Protein AF-A0A0S7BA51-F1 (afdb_monomer)

pLDDT: mean 85.59, std 15.27, range [33.66, 98.25]

Solvent-accessible surface area (backbone atoms only — not comparable to full-atom values): 6867 Å² total; per-residue (Å²): 135,86,87,83,60,60,68,77,48,69,68,56,54,52,50,30,51,49,26,44,52,53,13,55,53,27,43,79,72,69,35,51,70,56,15,50,52,22,18,49,51,23,37,34,52,51,48,35,59,71,34,52,89,80,45,80,41,88,78,54,52,54,66,55,50,44,51,62,55,50,66,41,88,86,56,50,73,66,58,40,47,45,40,52,59,73,68,55,71,55,46,100,84,66,42,63,92,57,102,68,61,53,56,61,45,30,48,54,50,38,52,52,56,54,56,76,38,54,71,130

Radius of gyration: 14.63 Å; Cα contacts (8 Å, |Δi|>4): 121; chains: 1; bounding box: 43×27×43 Å

Foldseek 3Di:
DDPPLQADDPVLVVLLVVLLVQLVVCVVVVNNLSSLVSLLVSLLSLLCSLCVVPDPSVPDDSLVSLVVVLPDPPDDPLLVVLSVQSNQDADPVNHGPDPDDSSVSSVVNSVVSNVVSGDD

Mean predicted aligned error: 5.97 Å

Secondary structure (DSSP, 8-state):
------PPPHHHHHHHHHHHHHHHHHHHTT-HHHHHH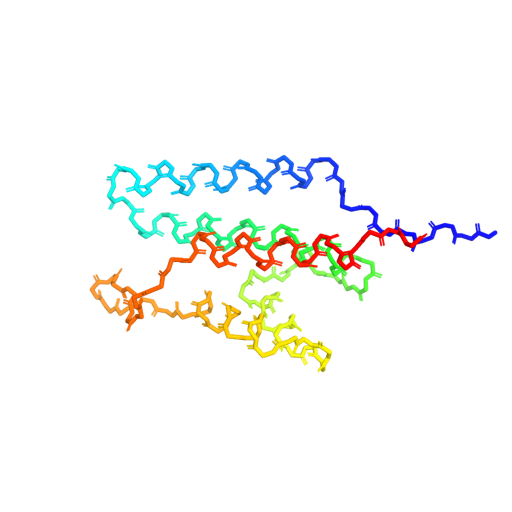HHHHHHHHHHHHHHTTTS-GGGS-HHHHHHHHHT-TT--HHHHHHHHHHHPPPPTTS--SS---HHHHHHHHHHHHHHTTS--

Structure (mmCIF, N/CA/C/O backbone):
data_AF-A0A0S7BA51-F1
#
_entry.id   AF-A0A0S7BA51-F1
#
loop_
_atom_site.group_PDB
_atom_site.id
_atom_site.type_symbol
_atom_site.label_atom_id
_atom_site.label_alt_id
_atom_site.label_comp_id
_atom_site.label_asym_id
_atom_site.label_entity_id
_atom_site.label_seq_id
_atom_site.pdbx_PDB_ins_code
_atom_site.Cartn_x
_atom_site.Cartn_y
_atom_site.Cartn_z
_atom_site.occupancy
_atom_site.B_iso_or_equiv
_atom_site.auth_seq_id
_atom_site.auth_comp_id
_atom_site.auth_asym_id
_atom_site.auth_atom_id
_atom_site.pdbx_PDB_model_num
ATOM 1 N N . MET A 1 1 ? -22.864 12.241 24.284 1.00 34.28 1 MET A N 1
ATOM 2 C CA . MET A 1 1 ? -22.451 10.923 23.756 1.00 34.28 1 MET A CA 1
ATOM 3 C C . MET A 1 1 ? -21.646 11.179 22.499 1.00 34.28 1 MET A C 1
ATOM 5 O O . MET A 1 1 ? -22.211 11.684 21.541 1.00 34.28 1 MET A O 1
ATOM 9 N N . LEU A 1 2 ? -20.330 10.977 22.547 1.00 33.66 2 LEU A N 1
ATOM 10 C CA . LEU A 1 2 ? -19.439 11.270 21.423 1.00 33.66 2 LEU A CA 1
ATOM 11 C C . LEU A 1 2 ? -19.486 10.099 20.434 1.00 33.66 2 LEU A C 1
ATOM 13 O O . LEU A 1 2 ? -19.089 8.988 20.776 1.00 33.66 2 LEU A O 1
ATOM 17 N N . TYR A 1 3 ? -20.004 10.353 19.233 1.00 38.69 3 TYR A N 1
ATOM 18 C CA . TYR A 1 3 ? -19.880 9.455 18.088 1.00 38.69 3 TYR A CA 1
ATOM 19 C C . TYR A 1 3 ? -18.417 9.473 17.623 1.00 38.69 3 TYR A C 1
ATOM 21 O O . TYR A 1 3 ? -18.026 10.345 16.856 1.00 38.69 3 TYR A O 1
ATOM 29 N N . ASN A 1 4 ? -17.608 8.524 18.092 1.00 44.09 4 ASN A N 1
ATOM 30 C CA . ASN A 1 4 ? -16.240 8.316 17.606 1.00 44.09 4 ASN A CA 1
ATOM 31 C C . ASN A 1 4 ? -16.170 7.029 16.772 1.00 44.09 4 ASN A C 1
ATOM 33 O O . ASN A 1 4 ? -15.458 6.089 17.112 1.00 44.09 4 ASN A O 1
ATOM 37 N N . GL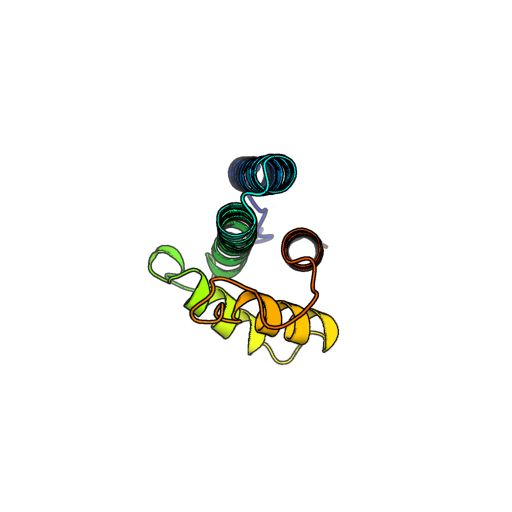Y A 1 5 ? -16.952 6.984 15.691 1.00 45.47 5 GLY A N 1
ATOM 38 C CA . GLY A 1 5 ? -16.750 6.040 14.592 1.00 45.47 5 GLY A CA 1
ATOM 39 C C . GLY A 1 5 ? -15.922 6.732 13.516 1.00 45.47 5 GLY A C 1
ATOM 40 O O . GLY A 1 5 ? -16.427 7.611 12.820 1.00 45.47 5 GLY A O 1
ATOM 41 N N . THR A 1 6 ? -14.638 6.401 13.437 1.00 56.03 6 THR A N 1
ATOM 42 C CA . THR A 1 6 ? -13.654 7.035 12.555 1.00 56.03 6 THR A CA 1
ATOM 43 C C . THR A 1 6 ? -13.956 6.711 11.091 1.00 56.03 6 THR A C 1
ATOM 45 O O . THR A 1 6 ? -13.536 5.686 10.567 1.00 56.03 6 THR A O 1
ATOM 48 N N . MET A 1 7 ? -14.691 7.579 10.398 1.00 62.66 7 MET A N 1
ATOM 49 C CA . MET A 1 7 ? -14.849 7.438 8.953 1.00 62.66 7 MET A CA 1
ATOM 50 C C . MET A 1 7 ? -13.561 7.868 8.253 1.00 62.66 7 MET A C 1
ATOM 52 O O . MET A 1 7 ? -13.111 9.005 8.402 1.00 62.66 7 MET A O 1
ATOM 56 N N . ILE A 1 8 ? -12.991 6.982 7.434 1.00 73.06 8 ILE A N 1
ATOM 57 C CA . ILE A 1 8 ? -12.062 7.416 6.392 1.00 73.06 8 ILE A CA 1
ATOM 58 C C . ILE A 1 8 ? -12.802 8.423 5.508 1.00 73.06 8 ILE A C 1
ATOM 60 O O . ILE A 1 8 ? -13.888 8.135 5.003 1.00 73.06 8 ILE A O 1
ATOM 64 N N . SER A 1 9 ? -12.238 9.623 5.369 1.00 83.44 9 SER A N 1
ATOM 65 C CA . SER A 1 9 ? -12.860 10.676 4.572 1.00 83.44 9 SER A CA 1
ATOM 66 C C . SER A 1 9 ? -12.978 10.243 3.109 1.00 83.44 9 SER A C 1
ATOM 68 O O . SER A 1 9 ? -12.147 9.485 2.599 1.00 83.44 9 SER A O 1
ATOM 70 N N . LEU A 1 10 ? -13.993 10.760 2.413 1.00 84.25 10 LEU A N 1
ATOM 71 C CA . LEU A 1 10 ? -14.136 10.581 0.962 1.00 84.25 10 LEU A CA 1
ATOM 72 C C . LEU A 1 10 ? -12.857 11.000 0.225 1.00 84.25 10 LEU A C 1
ATOM 74 O O . LEU A 1 10 ? -12.402 10.306 -0.677 1.00 84.25 10 LEU A O 1
ATOM 78 N N . GLU A 1 11 ? -12.219 12.073 0.689 1.00 87.12 11 GLU A N 1
ATOM 79 C CA . GLU A 1 11 ? -10.941 12.542 0.163 1.00 87.12 11 GLU A CA 1
ATOM 80 C C . GLU A 1 11 ? -9.839 11.472 0.259 1.00 87.12 11 GLU A C 1
ATOM 82 O O . GLU A 1 11 ? -9.144 11.213 -0.723 1.00 87.12 11 GLU A O 1
ATOM 87 N N . ASN A 1 12 ? -9.711 10.787 1.400 1.00 90.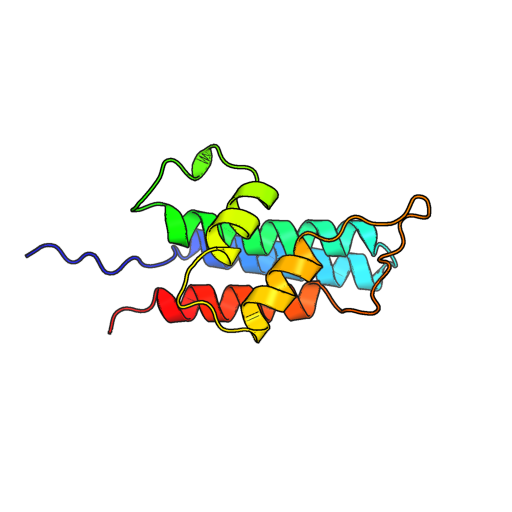38 12 ASN A N 1
ATOM 88 C CA . ASN A 1 12 ? -8.739 9.705 1.557 1.00 90.38 12 ASN A CA 1
ATOM 89 C C . ASN A 1 12 ? -9.039 8.534 0.608 1.00 90.38 12 ASN A C 1
ATOM 91 O O . ASN A 1 12 ? -8.113 7.985 0.011 1.00 90.38 12 ASN A O 1
ATOM 95 N N . GLN A 1 13 ? -10.314 8.172 0.414 1.00 91.00 13 GLN A N 1
ATOM 96 C CA . GLN A 1 13 ? -10.703 7.109 -0.527 1.00 91.00 13 GLN A CA 1
ATOM 97 C C . GLN A 1 13 ? -10.369 7.473 -1.976 1.00 91.00 13 GLN A C 1
ATOM 99 O O . GLN A 1 13 ? -9.848 6.646 -2.729 1.00 91.00 13 GLN A O 1
ATOM 104 N N . GLU A 1 14 ? -10.620 8.720 -2.370 1.00 94.06 14 GLU A N 1
ATOM 105 C CA . GLU A 1 14 ? -10.262 9.209 -3.696 1.00 94.06 14 GLU A CA 1
ATOM 106 C C . GLU A 1 14 ? -8.748 9.224 -3.909 1.00 94.06 14 GLU A C 1
ATOM 108 O O . GLU A 1 14 ? -8.282 8.855 -4.987 1.00 94.06 14 GLU A O 1
ATOM 113 N N . GLN A 1 15 ? -7.965 9.641 -2.910 1.00 95.69 15 GLN A N 1
ATOM 114 C CA . GLN A 1 15 ? -6.504 9.638 -3.004 1.00 95.69 15 GLN A CA 1
ATOM 115 C C . GLN A 1 15 ? -5.950 8.210 -3.102 1.00 95.69 15 GLN A C 1
ATOM 117 O O . GLN A 1 15 ? -5.105 7.945 -3.956 1.00 95.69 15 GLN A O 1
ATOM 122 N N . ILE A 1 16 ? -6.470 7.272 -2.303 1.00 96.06 16 ILE A N 1
ATOM 123 C CA . ILE A 1 16 ? -6.133 5.842 -2.395 1.00 96.06 16 ILE A CA 1
ATOM 124 C C . ILE A 1 16 ? -6.421 5.313 -3.803 1.00 96.06 16 ILE A C 1
ATOM 126 O O . ILE A 1 16 ? -5.555 4.701 -4.430 1.00 96.06 16 ILE A O 1
ATOM 130 N N . THR A 1 17 ? -7.620 5.588 -4.321 1.00 96.69 17 THR A N 1
ATOM 131 C CA . THR A 1 17 ? -8.046 5.141 -5.654 1.00 96.69 17 THR A CA 1
ATOM 132 C C . THR A 1 17 ? -7.136 5.709 -6.742 1.00 96.69 17 THR A C 1
ATOM 134 O O . THR A 1 17 ? -6.708 4.981 -7.638 1.00 96.69 17 THR A O 1
ATOM 137 N N . ARG A 1 18 ? -6.782 6.996 -6.641 1.00 97.88 18 ARG A N 1
ATOM 138 C CA . ARG A 1 18 ? -5.851 7.660 -7.561 1.00 97.88 18 ARG A CA 1
ATOM 139 C C . ARG A 1 18 ? -4.462 7.022 -7.536 1.00 97.88 18 ARG A C 1
ATOM 141 O O . ARG A 1 18 ? -3.907 6.759 -8.600 1.00 97.88 18 ARG A O 1
ATOM 148 N N . GLU A 1 19 ? -3.907 6.742 -6.358 1.00 98.25 19 GLU A N 1
ATOM 149 C CA . GLU A 1 19 ? -2.602 6.078 -6.239 1.00 98.25 19 GLU A CA 1
ATOM 150 C C . GLU A 1 19 ? -2.620 4.672 -6.849 1.00 98.25 19 GLU A C 1
ATOM 152 O O . GLU A 1 19 ? -1.739 4.342 -7.643 1.00 98.25 19 GLU A O 1
ATOM 157 N N . LEU A 1 20 ? -3.647 3.864 -6.570 1.00 98.00 20 LEU A N 1
ATOM 158 C CA . LEU A 1 20 ? -3.775 2.528 -7.164 1.00 98.00 20 LEU A CA 1
ATOM 159 C C . LEU A 1 20 ? -3.907 2.590 -8.693 1.00 98.00 20 LEU A C 1
ATOM 161 O O . LEU A 1 20 ? -3.217 1.850 -9.397 1.00 98.00 20 LEU A O 1
ATOM 165 N N . ALA A 1 21 ? -4.719 3.510 -9.222 1.00 98.12 21 ALA A N 1
ATOM 166 C CA . ALA A 1 21 ? -4.874 3.705 -10.664 1.00 98.12 21 ALA A CA 1
ATOM 167 C C . ALA A 1 21 ? -3.549 4.107 -11.338 1.00 98.12 21 ALA A C 1
ATOM 169 O O . ALA A 1 21 ? -3.166 3.517 -12.350 1.00 98.12 21 ALA A O 1
ATOM 170 N N . MET A 1 22 ? -2.804 5.050 -10.746 1.00 98.00 22 MET A N 1
ATOM 171 C CA . MET A 1 22 ? -1.463 5.413 -11.220 1.00 98.00 22 MET A CA 1
ATOM 172 C C . MET A 1 22 ? -0.496 4.226 -11.169 1.00 98.00 22 MET A C 1
ATOM 174 O O . MET A 1 22 ? 0.339 4.075 -12.063 1.00 98.00 22 MET A O 1
ATOM 178 N N . GLY A 1 23 ? -0.613 3.371 -10.152 1.00 97.56 23 GLY A N 1
ATOM 179 C CA . GLY A 1 23 ? 0.175 2.152 -10.031 1.00 97.56 23 GLY A CA 1
ATOM 180 C C . GLY A 1 23 ? -0.089 1.165 -11.168 1.00 97.56 23 GLY A C 1
ATOM 181 O O . GLY A 1 23 ? 0.854 0.712 -11.819 1.00 97.56 23 GLY A O 1
ATOM 182 N N . HIS A 1 24 ? -1.360 0.883 -11.459 1.00 97.88 24 HIS A N 1
ATOM 183 C CA . HIS A 1 24 ? -1.750 0.018 -12.576 1.00 97.88 24 HIS A CA 1
ATOM 184 C C . HIS A 1 24 ? -1.321 0.591 -13.931 1.00 97.88 24 HIS A C 1
ATOM 186 O O . HIS A 1 24 ? -0.801 -0.143 -14.773 1.00 97.88 24 HIS A O 1
ATOM 192 N N . GLN A 1 25 ? -1.461 1.905 -14.126 1.00 98.00 25 GLN A N 1
ATOM 193 C CA . GLN A 1 25 ? -0.973 2.572 -15.330 1.00 98.00 25 GLN A CA 1
ATOM 194 C C . GLN A 1 25 ? 0.548 2.427 -15.465 1.00 98.00 25 GLN A C 1
ATOM 196 O O . GLN A 1 25 ? 1.030 2.028 -16.524 1.00 98.00 25 GLN A O 1
ATOM 201 N N . ALA A 1 26 ? 1.311 2.677 -14.398 1.00 95.88 26 ALA A N 1
ATOM 202 C CA . ALA A 1 26 ? 2.760 2.505 -14.407 1.00 95.88 26 ALA A CA 1
ATOM 203 C C . ALA A 1 26 ? 3.164 1.072 -14.787 1.00 95.88 26 ALA A C 1
ATOM 205 O O . ALA A 1 26 ? 4.039 0.894 -15.633 1.00 95.88 26 ALA A O 1
ATOM 206 N N . ARG A 1 27 ? 2.484 0.058 -14.238 1.00 94.56 27 ARG A N 1
ATOM 207 C CA . ARG A 1 27 ? 2.694 -1.347 -14.613 1.00 94.56 27 ARG A CA 1
ATOM 208 C C . ARG A 1 27 ? 2.426 -1.605 -16.097 1.00 94.56 27 ARG A C 1
ATOM 210 O O . ARG A 1 27 ? 3.257 -2.223 -16.752 1.00 94.56 27 ARG A O 1
ATOM 217 N N . SER A 1 28 ? 1.327 -1.091 -16.654 1.00 96.44 28 SER A N 1
ATOM 218 C CA . SER A 1 28 ? 1.030 -1.249 -18.092 1.00 96.44 28 SER A CA 1
ATOM 219 C C . SER A 1 28 ? 2.105 -0.651 -19.011 1.00 96.44 28 SER A C 1
ATOM 221 O O . SER A 1 28 ? 2.265 -1.089 -20.144 1.00 96.44 28 SER A O 1
ATOM 223 N N . MET A 1 29 ? 2.879 0.314 -18.504 1.00 95.81 29 MET A N 1
ATOM 224 C CA . MET A 1 29 ? 4.008 0.941 -19.195 1.00 95.81 29 MET A CA 1
ATOM 225 C C . MET A 1 29 ? 5.360 0.260 -18.899 1.00 95.81 29 MET A C 1
ATOM 227 O O . MET A 1 29 ? 6.399 0.777 -19.302 1.00 95.81 29 MET A O 1
ATOM 231 N N . GLY A 1 30 ? 5.381 -0.851 -18.153 1.00 92.12 30 GLY A N 1
ATOM 232 C CA . GLY A 1 30 ? 6.606 -1.538 -17.719 1.00 92.12 30 GLY A CA 1
ATOM 233 C C . GLY A 1 30 ? 7.369 -0.832 -16.588 1.00 92.12 30 GLY A C 1
ATOM 234 O O . GLY A 1 30 ? 8.495 -1.203 -16.264 1.00 92.12 30 GLY A O 1
ATOM 235 N N . LEU A 1 31 ? 6.778 0.187 -15.955 1.00 92.06 31 LEU A N 1
ATOM 236 C CA . LEU A 1 31 ? 7.397 0.987 -14.894 1.00 92.06 31 LEU A CA 1
ATOM 237 C C . LEU A 1 31 ? 7.141 0.375 -13.507 1.00 92.06 31 LEU A C 1
ATOM 239 O O . LEU A 1 31 ? 6.574 1.017 -12.618 1.00 92.06 31 LEU A O 1
ATOM 243 N N . GLU A 1 32 ? 7.586 -0.865 -13.296 1.00 90.31 32 GLU A N 1
ATOM 244 C CA . GLU A 1 32 ? 7.316 -1.635 -12.068 1.00 90.31 32 GLU A CA 1
ATOM 245 C C . GLU A 1 32 ? 7.789 -0.930 -10.788 1.00 90.31 32 GLU A C 1
ATOM 247 O O . GLU A 1 32 ? 7.105 -0.948 -9.766 1.00 90.31 32 GLU A O 1
ATOM 252 N N . ALA A 1 33 ? 8.934 -0.242 -10.826 1.00 89.44 33 ALA A N 1
ATOM 253 C CA . ALA A 1 33 ? 9.413 0.525 -9.675 1.00 89.44 33 ALA A CA 1
ATOM 254 C C . ALA A 1 33 ? 8.411 1.608 -9.245 1.00 89.44 33 ALA A C 1
ATOM 256 O O . ALA A 1 33 ? 8.129 1.757 -8.055 1.00 89.44 33 ALA A O 1
ATOM 257 N N . ARG A 1 34 ? 7.824 2.317 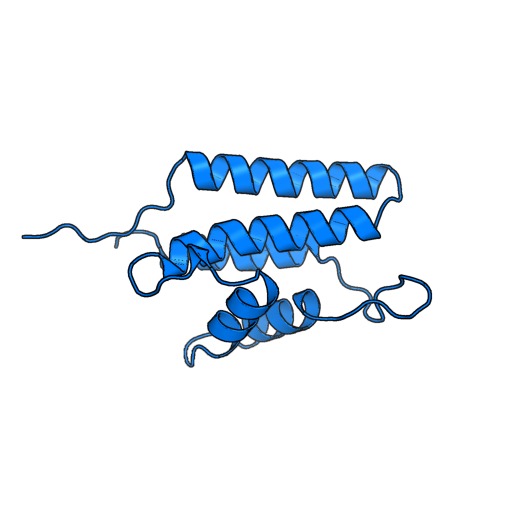-10.215 1.00 92.44 34 ARG A N 1
ATOM 258 C CA . ARG A 1 34 ? 6.802 3.337 -9.965 1.00 92.44 34 ARG A CA 1
ATOM 259 C C . ARG A 1 34 ? 5.496 2.706 -9.486 1.00 92.44 34 ARG A C 1
ATOM 261 O O . ARG A 1 34 ? 4.908 3.227 -8.542 1.00 92.44 34 ARG A O 1
ATOM 268 N N . ALA A 1 35 ? 5.092 1.570 -10.056 1.00 94.50 35 ALA A N 1
ATOM 269 C CA . ALA A 1 35 ? 3.920 0.820 -9.603 1.00 94.50 35 ALA A CA 1
ATOM 270 C C . ALA A 1 35 ? 4.006 0.473 -8.105 1.00 94.50 35 ALA A C 1
ATOM 272 O O . ALA A 1 35 ? 3.065 0.717 -7.350 1.00 94.50 35 ALA A O 1
ATOM 273 N N . ARG A 1 36 ? 5.178 0.015 -7.641 1.00 92.81 36 ARG A N 1
ATOM 274 C CA . ARG A 1 36 ? 5.431 -0.271 -6.217 1.00 92.81 36 ARG A CA 1
ATOM 275 C C . ARG A 1 36 ? 5.383 0.971 -5.327 1.00 92.81 36 ARG A C 1
ATOM 277 O O . ARG A 1 36 ? 4.915 0.893 -4.194 1.00 92.81 36 ARG A O 1
ATOM 284 N N . VAL A 1 37 ? 5.885 2.113 -5.804 1.00 93.00 37 VAL A N 1
ATOM 285 C CA . VAL A 1 37 ? 5.798 3.381 -5.056 1.00 93.00 37 VAL A CA 1
ATOM 286 C C . VAL A 1 37 ? 4.338 3.787 -4.871 1.00 93.00 37 VAL A C 1
ATOM 288 O O . VAL A 1 37 ? 3.941 4.105 -3.753 1.00 93.00 37 VAL A O 1
ATOM 291 N N . CYS A 1 38 ? 3.534 3.717 -5.932 1.00 96.12 38 CYS A N 1
ATOM 292 C CA . CYS A 1 38 ? 2.099 3.988 -5.877 1.00 96.12 38 CYS A CA 1
ATOM 293 C C . CYS A 1 38 ? 1.365 3.050 -4.904 1.00 96.12 38 CYS A C 1
ATOM 295 O O . CYS A 1 38 ? 0.622 3.526 -4.049 1.00 96.12 38 CYS A O 1
ATOM 297 N N . ALA A 1 39 ? 1.648 1.742 -4.947 1.00 96.69 39 ALA A N 1
ATOM 298 C CA . ALA A 1 39 ? 1.080 0.764 -4.013 1.00 96.69 39 ALA A CA 1
ATOM 299 C C . ALA A 1 39 ? 1.340 1.143 -2.542 1.00 96.69 39 ALA A C 1
ATOM 301 O O . ALA A 1 39 ? 0.414 1.226 -1.735 1.00 96.69 39 ALA A O 1
ATOM 302 N N . ARG A 1 40 ? 2.595 1.464 -2.195 1.00 95.75 40 ARG A N 1
ATOM 303 C CA . ARG A 1 40 ? 2.948 1.894 -0.832 1.00 95.75 40 ARG A CA 1
ATOM 304 C C . ARG A 1 40 ? 2.277 3.208 -0.446 1.00 95.75 40 ARG A C 1
ATOM 306 O O . ARG A 1 40 ? 1.819 3.342 0.683 1.00 95.75 40 ARG A O 1
ATOM 313 N N . ARG A 1 41 ? 2.209 4.186 -1.354 1.00 95.88 41 ARG A N 1
ATOM 314 C CA . ARG A 1 41 ? 1.553 5.476 -1.083 1.00 95.88 41 ARG A CA 1
ATOM 315 C C . ARG A 1 41 ? 0.068 5.299 -0.775 1.00 95.88 41 ARG A C 1
ATOM 317 O O . ARG A 1 41 ? -0.395 5.897 0.193 1.00 95.88 41 ARG A O 1
ATOM 324 N N . ALA A 1 42 ? -0.627 4.440 -1.521 1.00 97.38 42 ALA A N 1
ATOM 325 C CA . ALA A 1 42 ? -2.018 4.083 -1.247 1.00 97.38 42 ALA A CA 1
ATOM 326 C C . ALA A 1 42 ? -2.184 3.503 0.172 1.00 97.38 42 ALA A C 1
ATOM 328 O O . ALA A 1 42 ? -3.003 3.993 0.947 1.00 97.38 42 ALA A O 1
ATOM 329 N N . VAL A 1 43 ? -1.337 2.537 0.554 1.00 96.81 43 VAL A N 1
ATOM 330 C CA . VAL A 1 43 ? -1.323 1.962 1.915 1.00 96.81 43 VAL A CA 1
ATOM 331 C C . VAL A 1 43 ? -1.046 3.033 2.972 1.00 96.81 43 VAL A C 1
ATOM 333 O O . VAL A 1 43 ? -1.718 3.087 3.997 1.00 96.81 43 VAL A O 1
ATOM 336 N N . GLY A 1 44 ? -0.097 3.933 2.713 1.00 94.81 44 GLY A N 1
ATOM 337 C CA . GLY A 1 44 ? 0.243 5.023 3.624 1.00 94.81 44 GLY A CA 1
ATOM 338 C C . GLY A 1 44 ? -0.914 5.990 3.884 1.00 94.81 44 GLY A C 1
ATOM 339 O O . GLY A 1 44 ? -1.040 6.489 4.997 1.00 94.81 44 GLY A O 1
ATOM 340 N N . ILE A 1 45 ? -1.766 6.261 2.892 1.00 94.06 45 ILE A N 1
ATOM 341 C CA . ILE A 1 45 ? -2.971 7.086 3.085 1.00 94.06 45 ILE A CA 1
ATOM 342 C C . ILE A 1 45 ? -3.963 6.361 4.004 1.00 94.06 45 ILE A C 1
ATOM 344 O O . ILE A 1 45 ? -4.441 6.954 4.972 1.00 94.06 45 ILE A O 1
ATOM 348 N N . ALA A 1 46 ? -4.214 5.070 3.757 1.00 93.44 46 ALA A N 1
ATOM 349 C CA . ALA A 1 46 ? -5.106 4.262 4.588 1.00 93.44 46 ALA A CA 1
ATOM 350 C C . ALA A 1 46 ? -4.616 4.172 6.045 1.00 93.44 46 ALA A C 1
ATOM 352 O O . ALA A 1 46 ? -5.388 4.404 6.975 1.00 93.44 46 ALA A O 1
ATOM 353 N N . LEU A 1 47 ? -3.321 3.913 6.255 1.00 93.06 47 LEU A N 1
ATOM 354 C CA . LEU A 1 47 ? -2.734 3.803 7.592 1.00 93.06 47 LEU A CA 1
ATOM 355 C C . LEU A 1 47 ? -2.713 5.132 8.350 1.00 93.06 47 LEU A C 1
ATOM 357 O O . LEU A 1 47 ? -2.978 5.144 9.548 1.00 93.06 47 LEU A O 1
ATOM 361 N N . ARG A 1 48 ? -2.452 6.264 7.685 1.00 91.06 48 ARG A N 1
ATOM 362 C CA . ARG A 1 48 ? -2.555 7.576 8.348 1.00 91.06 48 ARG A CA 1
ATOM 363 C C . ARG A 1 48 ? -3.959 7.824 8.867 1.00 91.06 48 ARG A C 1
ATOM 365 O O . ARG A 1 48 ? -4.115 8.256 10.000 1.00 91.06 48 ARG A O 1
ATOM 372 N N . ALA A 1 49 ? -4.975 7.511 8.071 1.00 88.44 49 ALA A N 1
ATOM 373 C CA . ALA A 1 49 ? -6.351 7.655 8.519 1.00 88.44 49 ALA A CA 1
ATOM 374 C C . ALA A 1 49 ? -6.693 6.694 9.672 1.00 88.44 49 ALA A C 1
ATOM 376 O O . ALA A 1 49 ? -7.365 7.101 10.615 1.00 88.44 49 ALA A O 1
ATOM 377 N N . TYR A 1 50 ? -6.173 5.462 9.636 1.00 88.25 50 TYR A N 1
ATOM 378 C CA . TYR A 1 50 ? -6.305 4.487 10.724 1.00 88.25 50 TYR A CA 1
ATOM 379 C C . TYR A 1 50 ? -5.684 4.988 12.042 1.00 88.25 50 TYR A C 1
ATOM 381 O O . TYR A 1 50 ? -6.274 4.833 13.110 1.00 88.25 50 TYR A O 1
ATOM 389 N N . PHE A 1 51 ? -4.503 5.612 11.981 1.00 86.62 51 PHE A N 1
ATOM 390 C CA . PHE A 1 51 ? -3.766 6.059 13.167 1.00 86.62 51 PHE A CA 1
ATOM 391 C C . PHE A 1 51 ? -4.086 7.488 13.628 1.00 86.62 51 PHE A C 1
ATOM 393 O O . PHE A 1 51 ? -3.792 7.815 14.778 1.00 86.62 51 PHE A O 1
ATOM 400 N N . ALA A 1 52 ? -4.708 8.323 12.790 1.00 81.69 52 ALA A N 1
ATOM 401 C CA . ALA A 1 52 ? -5.002 9.730 13.085 1.00 81.69 52 ALA A CA 1
ATOM 402 C C . ALA A 1 52 ? -5.647 9.993 14.466 1.00 81.69 52 ALA A C 1
ATOM 404 O O . ALA A 1 52 ? -5.267 10.972 15.104 1.00 81.69 52 ALA A O 1
ATOM 405 N N . PRO A 1 53 ? -6.562 9.152 14.996 1.00 70.12 53 PRO A N 1
ATOM 406 C CA . PRO A 1 53 ? -7.151 9.389 16.318 1.00 70.12 53 PRO A CA 1
ATOM 407 C C . PRO A 1 53 ? -6.219 9.079 17.499 1.00 70.12 53 PRO A C 1
ATOM 409 O O . PRO A 1 53 ? -6.548 9.420 18.633 1.00 70.12 53 PRO A O 1
ATOM 412 N N . ARG A 1 54 ? -5.114 8.355 17.269 1.00 68.62 54 ARG A N 1
ATOM 413 C CA . ARG A 1 54 ? -4.289 7.732 18.320 1.00 68.62 54 ARG A CA 1
ATOM 414 C C . ARG A 1 54 ? -2.837 8.213 18.335 1.00 68.62 54 ARG A C 1
ATOM 416 O O . ARG A 1 54 ? -2.150 7.973 19.324 1.00 68.62 54 ARG A O 1
ATOM 423 N N . SER A 1 55 ? -2.352 8.852 17.271 1.00 64.38 55 SER A N 1
ATOM 424 C CA . SER A 1 55 ? -0.962 9.308 17.181 1.00 64.38 55 SER A CA 1
ATOM 425 C C . SER A 1 55 ? -0.771 10.462 16.196 1.00 64.38 55 SER A C 1
ATOM 427 O O . SER A 1 55 ? -1.559 10.642 15.266 1.00 64.38 55 SER A O 1
ATOM 429 N N . ASP A 1 56 ? 0.352 11.174 16.341 1.00 70.31 56 ASP A N 1
ATOM 430 C CA . ASP A 1 56 ? 0.874 12.167 15.385 1.00 70.31 56 ASP A CA 1
ATOM 431 C C . ASP A 1 56 ? 1.445 11.499 14.109 1.00 70.31 56 ASP A C 1
ATOM 433 O O . ASP A 1 56 ? 2.538 11.790 13.609 1.00 70.31 56 ASP A O 1
ATOM 437 N N . SER A 1 57 ? 0.672 10.558 13.562 1.00 73.94 57 SER A N 1
ATOM 438 C CA . SER A 1 57 ? 0.978 9.743 12.380 1.00 73.94 57 SER A CA 1
ATOM 439 C C . SER A 1 57 ? 1.199 10.555 11.101 1.00 73.94 57 SER A C 1
ATOM 441 O O . SER A 1 57 ? 1.733 10.028 10.125 1.00 73.94 57 SER A O 1
ATOM 443 N N . ALA A 1 58 ? 0.845 11.843 11.101 1.00 73.25 58 ALA A N 1
ATOM 444 C CA . ALA A 1 58 ? 1.136 12.769 10.012 1.00 73.25 58 ALA A CA 1
ATOM 445 C C . ALA A 1 58 ? 2.646 12.915 9.746 1.00 73.25 58 ALA A C 1
ATOM 447 O O . ALA A 1 58 ? 3.046 13.105 8.598 1.00 73.25 58 ALA A O 1
ATOM 448 N N . SER A 1 59 ? 3.476 12.787 10.787 1.00 78.56 59 SER A N 1
ATOM 449 C CA . SER A 1 59 ? 4.937 12.928 10.698 1.00 78.56 59 SER A CA 1
ATOM 450 C C . SER A 1 59 ? 5.670 11.645 10.285 1.00 78.56 59 SER A C 1
ATOM 452 O O . SER A 1 59 ? 6.831 11.703 9.880 1.00 78.56 59 SER A O 1
ATOM 454 N N . LEU A 1 60 ? 5.000 10.490 10.358 1.00 85.75 60 LEU A N 1
ATOM 455 C CA . LEU A 1 60 ? 5.617 9.190 10.115 1.00 85.75 60 LEU A CA 1
ATOM 456 C C . LEU A 1 60 ? 5.772 8.896 8.619 1.00 85.75 60 LEU A C 1
ATOM 458 O O . LEU A 1 60 ? 4.905 9.208 7.785 1.00 85.75 60 LEU A O 1
ATOM 462 N N . SER A 1 61 ? 6.879 8.234 8.273 1.00 91.56 61 SER A N 1
ATOM 463 C CA . SER A 1 61 ? 7.051 7.708 6.925 1.00 91.56 61 SER A CA 1
ATOM 464 C C . SER A 1 61 ? 6.085 6.545 6.687 1.00 91.56 61 SER A C 1
ATOM 466 O O . SER A 1 61 ? 5.598 5.896 7.611 1.00 91.56 61 SER A O 1
ATOM 468 N N . VAL A 1 62 ? 5.807 6.243 5.417 1.00 91.94 62 VAL A N 1
ATOM 469 C CA . VAL A 1 62 ? 4.967 5.084 5.063 1.00 91.94 62 VAL A CA 1
ATOM 470 C C . VAL A 1 62 ? 5.575 3.776 5.577 1.00 91.94 62 VAL A C 1
ATOM 472 O O . VAL A 1 62 ? 4.842 2.870 5.953 1.00 91.94 62 VAL A O 1
ATOM 475 N N . VAL A 1 63 ? 6.906 3.687 5.610 1.00 92.69 63 VAL A N 1
ATOM 476 C CA . VAL A 1 63 ? 7.625 2.524 6.140 1.00 92.69 63 VAL A CA 1
ATOM 477 C C . VAL A 1 63 ? 7.346 2.369 7.633 1.00 92.69 63 VAL A C 1
ATOM 479 O O . VAL A 1 63 ? 6.948 1.283 8.047 1.00 92.69 63 VAL A O 1
ATOM 482 N N . ASP A 1 64 ? 7.459 3.453 8.404 1.00 92.94 64 ASP A N 1
ATOM 483 C CA . ASP A 1 64 ? 7.199 3.435 9.850 1.00 92.94 64 ASP A CA 1
ATOM 484 C C . ASP A 1 64 ? 5.744 3.052 10.134 1.00 92.94 64 ASP A C 1
ATOM 486 O O . ASP A 1 64 ? 5.475 2.194 10.967 1.00 92.94 64 ASP A O 1
ATOM 490 N N . LEU A 1 65 ? 4.796 3.613 9.373 1.00 93.75 65 LEU A N 1
ATOM 491 C CA . LEU A 1 65 ? 3.374 3.287 9.506 1.00 93.75 65 LEU A CA 1
ATOM 492 C C . LEU A 1 65 ? 3.096 1.798 9.265 1.00 93.75 65 LEU A C 1
ATOM 494 O O . LEU A 1 65 ? 2.334 1.190 10.017 1.00 93.75 65 LEU A O 1
ATOM 498 N N . ILE A 1 66 ? 3.702 1.206 8.230 1.00 95.06 66 ILE A N 1
ATOM 499 C CA . ILE A 1 66 ? 3.533 -0.222 7.930 1.00 95.06 66 ILE A CA 1
ATOM 500 C C . ILE A 1 66 ? 4.156 -1.077 9.037 1.00 95.06 66 ILE A C 1
ATOM 502 O O . ILE A 1 66 ? 3.539 -2.059 9.438 1.00 95.06 66 ILE A O 1
ATOM 506 N N . GLN A 1 67 ? 5.325 -0.703 9.566 1.00 94.62 67 GLN A N 1
ATOM 507 C CA . GLN A 1 67 ? 5.957 -1.409 10.688 1.00 94.62 67 GLN A CA 1
ATOM 508 C C . GLN A 1 67 ? 5.086 -1.356 11.948 1.00 94.62 67 GLN A C 1
ATOM 510 O O . GLN A 1 67 ? 4.754 -2.398 12.506 1.00 94.62 67 GLN A O 1
ATOM 515 N N . THR A 1 68 ? 4.610 -0.169 12.336 1.00 92.69 68 THR A N 1
ATOM 516 C CA . THR A 1 68 ? 3.714 -0.001 13.492 1.00 92.69 68 THR A CA 1
ATOM 517 C C . THR A 1 68 ? 2.404 -0.780 13.333 1.00 92.69 68 THR A C 1
ATOM 519 O O . THR A 1 68 ? 1.877 -1.335 14.299 1.00 92.69 68 THR A O 1
ATOM 522 N N . TYR A 1 69 ? 1.855 -0.846 12.117 1.00 93.06 69 TYR A N 1
ATOM 523 C CA . TYR A 1 69 ? 0.663 -1.649 11.843 1.00 93.06 69 TYR A CA 1
ATOM 524 C C . TYR A 1 69 ? 0.956 -3.153 11.880 1.00 93.06 69 TYR A C 1
ATOM 526 O O . TYR A 1 69 ? 0.172 -3.924 12.427 1.00 93.06 69 TYR A O 1
ATOM 534 N N . GLN A 1 70 ? 2.105 -3.580 11.352 1.00 94.88 70 GLN A N 1
ATOM 535 C CA . GLN A 1 70 ? 2.534 -4.976 11.370 1.00 94.88 70 GLN A CA 1
ATOM 536 C C . GLN A 1 70 ? 2.680 -5.518 12.798 1.00 94.88 70 GLN A C 1
ATOM 538 O O . GLN A 1 70 ? 2.476 -6.708 13.013 1.00 94.88 70 GLN A O 1
ATOM 543 N N . GLU A 1 71 ? 3.014 -4.671 13.771 1.00 92.31 71 GLU A N 1
ATOM 544 C CA . GLU A 1 71 ? 3.216 -5.052 15.173 1.00 92.31 71 GLU A CA 1
ATOM 545 C C . GLU A 1 71 ? 1.916 -5.334 15.950 1.00 92.31 71 GLU A C 1
ATOM 547 O O . GLU A 1 71 ? 1.988 -5.952 17.012 1.00 92.31 71 GLU A O 1
ATOM 552 N N . GLN A 1 72 ? 0.733 -4.980 15.427 1.00 88.81 72 GLN A N 1
ATOM 553 C CA . GLN A 1 72 ? -0.542 -5.158 16.140 1.00 88.81 72 GLN A CA 1
ATOM 554 C C . GLN A 1 72 ? -0.814 -6.645 16.466 1.00 88.81 72 GLN A C 1
ATOM 556 O O . GLN A 1 72 ? -0.809 -7.471 15.546 1.00 88.81 72 GLN A O 1
ATOM 561 N N . PRO A 1 73 ? -1.052 -7.024 17.738 1.00 87.44 73 PRO A N 1
ATOM 562 C CA . PRO A 1 73 ? -1.234 -8.423 18.146 1.00 87.44 73 PRO A CA 1
ATOM 563 C C . PRO A 1 73 ? -2.367 -9.147 17.411 1.00 87.44 73 PRO A C 1
ATOM 565 O O . PRO A 1 73 ? -2.246 -10.328 17.098 1.00 87.44 73 PRO A O 1
ATOM 568 N N . GLU A 1 74 ? -3.446 -8.430 17.109 1.00 88.12 74 GLU A N 1
ATOM 569 C CA . GLU A 1 74 ? -4.636 -8.933 16.426 1.00 88.12 74 GLU A CA 1
ATOM 570 C C . GLU A 1 74 ? -4.481 -9.079 14.903 1.00 88.12 74 GLU A C 1
ATOM 572 O O . GLU A 1 74 ? -5.385 -9.589 14.239 1.00 88.12 74 GLU A O 1
ATOM 577 N N . LEU A 1 75 ? -3.353 -8.648 14.324 1.00 91.81 75 LEU A N 1
ATOM 578 C CA . LEU A 1 75 ? -3.160 -8.697 12.879 1.00 91.81 75 LEU A CA 1
ATOM 579 C C . LEU A 1 75 ? -3.004 -10.140 12.384 1.00 91.81 75 LEU A C 1
ATOM 581 O O . LEU A 1 75 ? -2.118 -10.873 12.836 1.00 91.81 75 LEU A O 1
ATOM 585 N N . SER A 1 76 ? -3.823 -10.523 11.400 1.00 93.50 76 SER A N 1
ATOM 586 C CA . SER A 1 76 ? -3.785 -11.868 10.825 1.00 93.50 76 SER A CA 1
ATOM 587 C C . SER A 1 76 ? -2.414 -12.196 10.200 1.00 93.50 76 SER A C 1
ATOM 589 O O . SER A 1 76 ? -1.725 -11.298 9.700 1.00 93.50 76 SER A O 1
ATOM 591 N N . PRO A 1 77 ? -2.002 -13.481 10.171 1.00 93.62 77 PRO A N 1
ATOM 592 C CA . PRO A 1 77 ? -0.731 -13.890 9.562 1.00 93.62 77 PRO A CA 1
ATOM 593 C C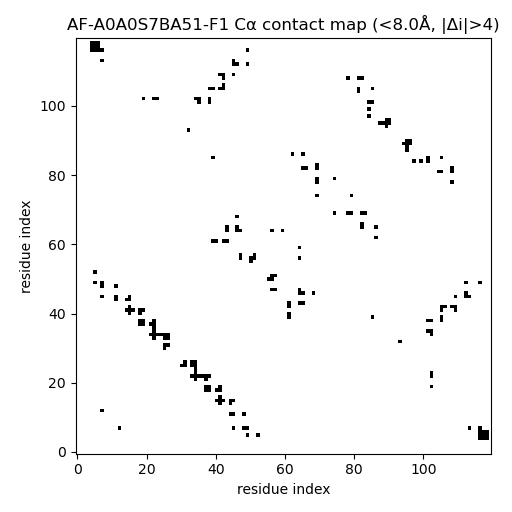 . PRO A 1 77 ? -0.583 -13.474 8.089 1.00 93.62 77 PRO A C 1
ATOM 595 O O . PRO A 1 77 ? 0.515 -13.134 7.643 1.00 93.62 77 PRO A O 1
ATOM 598 N N . GLU A 1 78 ? -1.691 -13.461 7.346 1.00 94.56 78 GLU A N 1
ATOM 599 C CA . GLU A 1 78 ? -1.741 -13.030 5.947 1.00 94.56 78 GLU A CA 1
ATOM 600 C C . GLU A 1 78 ? -1.405 -11.540 5.807 1.00 94.56 78 GLU A C 1
ATOM 602 O O . GLU A 1 78 ? -0.478 -11.174 5.08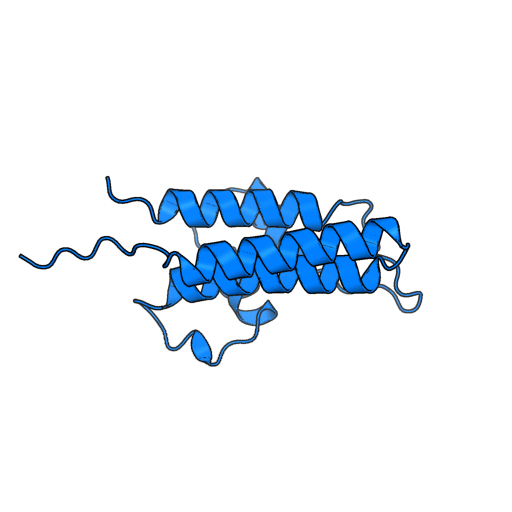5 1.00 94.56 78 GLU A O 1
ATOM 607 N N . LEU A 1 79 ? -2.080 -10.672 6.566 1.00 95.56 79 LEU A N 1
ATOM 608 C CA . LEU A 1 79 ? -1.824 -9.230 6.525 1.00 95.56 79 LEU A CA 1
ATOM 609 C C . LEU A 1 79 ? -0.415 -8.896 7.026 1.00 95.56 79 LEU A C 1
ATOM 611 O O . LEU A 1 79 ? 0.247 -8.008 6.490 1.00 95.56 79 LEU A O 1
ATOM 615 N N . ARG A 1 80 ? 0.087 -9.652 8.008 1.00 95.50 80 ARG A N 1
ATOM 616 C CA . ARG A 1 80 ? 1.457 -9.515 8.515 1.00 95.50 80 ARG A CA 1
ATOM 617 C C . ARG A 1 80 ? 2.503 -9.864 7.445 1.00 95.50 80 ARG A C 1
ATOM 619 O O . ARG A 1 80 ? 3.544 -9.204 7.387 1.00 95.50 80 ARG A O 1
ATOM 626 N N . THR A 1 81 ? 2.211 -10.844 6.587 1.00 95.44 81 THR A N 1
ATOM 627 C CA . THR A 1 81 ? 3.026 -11.209 5.413 1.00 95.44 81 THR A CA 1
ATOM 628 C C . THR A 1 81 ? 2.997 -10.112 4.351 1.00 95.44 81 THR A C 1
ATOM 630 O O . THR A 1 81 ? 4.053 -9.672 3.900 1.00 95.44 81 THR A O 1
ATOM 633 N N . ILE A 1 82 ? 1.811 -9.591 4.025 1.00 96.50 82 ILE A N 1
ATOM 634 C CA . ILE A 1 82 ? 1.653 -8.474 3.083 1.00 96.50 82 ILE A CA 1
ATOM 635 C C . ILE A 1 82 ? 2.456 -7.245 3.540 1.00 96.50 82 ILE A C 1
ATOM 637 O O . ILE A 1 82 ? 3.177 -6.636 2.746 1.00 96.50 82 ILE A O 1
ATOM 641 N N . CYS A 1 83 ? 2.409 -6.898 4.832 1.00 96.25 83 CYS A N 1
ATOM 642 C CA . CYS A 1 83 ? 3.241 -5.827 5.383 1.00 96.25 83 CYS A CA 1
ATOM 643 C C . CYS A 1 83 ? 4.740 -6.088 5.147 1.00 96.25 83 CYS A C 1
ATOM 645 O O . CYS A 1 83 ? 5.456 -5.187 4.708 1.00 96.25 83 CYS A O 1
ATOM 647 N N . ALA A 1 84 ? 5.219 -7.317 5.368 1.00 94.88 84 ALA A N 1
ATOM 648 C CA . ALA A 1 84 ? 6.618 -7.679 5.127 1.00 94.88 84 ALA A CA 1
ATOM 649 C C . ALA A 1 84 ? 7.012 -7.539 3.643 1.00 94.88 84 ALA A C 1
ATOM 651 O O . ALA A 1 84 ? 8.076 -6.998 3.325 1.00 94.88 84 ALA A O 1
ATOM 652 N N . HIS A 1 85 ? 6.144 -7.959 2.721 1.00 94.94 85 HIS A N 1
ATOM 653 C CA . HIS A 1 85 ? 6.362 -7.796 1.282 1.00 94.94 85 HIS A CA 1
ATOM 654 C C . HIS A 1 85 ? 6.429 -6.318 0.880 1.00 94.94 85 HIS A C 1
ATOM 656 O O . HIS A 1 85 ? 7.352 -5.903 0.175 1.00 94.94 85 HIS A O 1
ATOM 662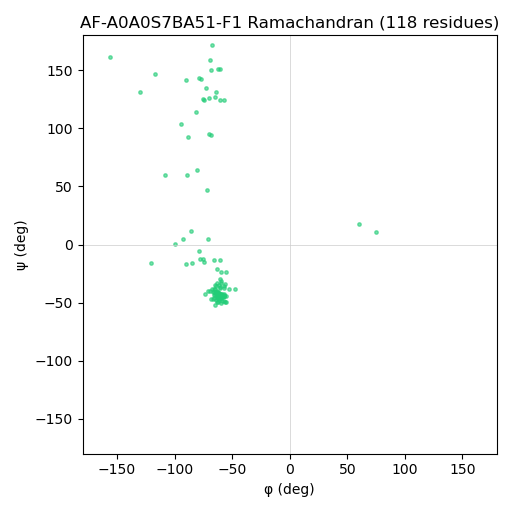 N N . LEU A 1 86 ? 5.523 -5.483 1.395 1.00 93.44 86 LEU A N 1
ATOM 663 C CA . LEU A 1 86 ? 5.529 -4.040 1.142 1.00 93.44 86 LEU A CA 1
ATOM 664 C C . LEU A 1 86 ? 6.794 -3.355 1.685 1.00 93.44 86 LEU A C 1
ATOM 666 O O . LEU A 1 86 ? 7.294 -2.415 1.059 1.00 93.44 86 LEU A O 1
ATOM 670 N N . LEU A 1 87 ? 7.352 -3.840 2.795 1.00 93.00 87 LEU A N 1
ATOM 671 C CA . LEU A 1 87 ? 8.613 -3.359 3.377 1.00 93.00 87 LEU A CA 1
ATOM 672 C C . LEU A 1 87 ? 9.865 -3.874 2.652 1.00 93.00 87 LEU A C 1
ATOM 674 O O . LEU A 1 87 ? 10.961 -3.347 2.862 1.00 93.00 87 LEU A O 1
ATOM 678 N N . THR A 1 88 ? 9.725 -4.871 1.776 1.00 89.88 88 THR A N 1
ATOM 679 C CA . THR A 1 88 ? 10.861 -5.481 1.084 1.00 89.88 88 THR A CA 1
ATOM 680 C C . THR A 1 88 ? 11.543 -4.467 0.164 1.00 89.88 88 THR A C 1
ATOM 682 O O . THR A 1 88 ? 10.919 -3.821 -0.690 1.00 89.88 88 THR A O 1
ATOM 685 N N . ARG A 1 89 ? 12.861 -4.321 0.345 1.00 79.88 89 ARG A N 1
ATOM 686 C CA . ARG A 1 89 ? 13.713 -3.510 -0.529 1.00 79.88 89 ARG A CA 1
ATOM 687 C C . ARG A 1 89 ? 13.999 -4.270 -1.819 1.00 79.88 89 ARG A C 1
ATOM 689 O O . ARG A 1 89 ? 14.182 -5.484 -1.812 1.00 79.88 89 ARG A O 1
ATOM 696 N N . VAL A 1 90 ? 14.040 -3.537 -2.926 1.00 75.94 90 VAL A N 1
ATOM 697 C CA . VAL A 1 90 ? 14.500 -4.089 -4.204 1.00 75.94 90 VAL A CA 1
ATOM 698 C C . VAL A 1 90 ? 15.998 -4.370 -4.128 1.00 75.94 90 VAL A C 1
ATOM 700 O O . VAL A 1 90 ? 16.718 -3.695 -3.387 1.00 75.94 90 VAL A O 1
ATOM 703 N N . ASN A 1 91 ? 16.462 -5.365 -4.876 1.00 74.88 91 ASN A N 1
ATOM 704 C CA . ASN A 1 91 ? 17.891 -5.625 -5.024 1.00 74.88 91 ASN A CA 1
ATOM 705 C C . ASN A 1 91 ? 18.574 -4.479 -5.818 1.00 74.88 91 ASN A C 1
ATOM 707 O O . ASN A 1 91 ? 17.881 -3.596 -6.339 1.00 74.88 91 ASN A O 1
ATOM 711 N N . PRO A 1 92 ? 19.919 -4.457 -5.920 1.00 69.50 92 PRO A N 1
ATOM 712 C CA . PRO A 1 92 ? 20.640 -3.441 -6.697 1.00 69.50 92 PRO A CA 1
ATOM 713 C C . PRO A 1 92 ? 20.197 -3.330 -8.166 1.00 69.50 92 PRO A C 1
ATOM 715 O O . PRO A 1 92 ? 20.313 -2.259 -8.754 1.00 69.50 92 PRO A O 1
ATOM 718 N N . ASP A 1 93 ? 19.617 -4.396 -8.722 1.00 71.88 93 ASP A N 1
ATOM 719 C CA . ASP A 1 93 ? 19.066 -4.449 -10.082 1.00 71.88 93 ASP A CA 1
ATOM 720 C C . ASP A 1 93 ? 17.610 -3.946 -10.171 1.00 71.88 93 ASP A C 1
ATOM 722 O O . ASP A 1 93 ? 16.936 -4.129 -11.185 1.00 71.88 93 ASP A O 1
ATOM 726 N N . TYR A 1 94 ? 17.094 -3.309 -9.113 1.00 66.50 94 TYR A N 1
ATOM 727 C CA . TYR A 1 94 ? 15.721 -2.797 -8.990 1.00 66.50 94 TYR A CA 1
ATOM 728 C C . TYR A 1 94 ? 14.619 -3.862 -9.106 1.00 66.50 94 TYR A C 1
ATOM 730 O O . TYR A 1 94 ? 13.435 -3.536 -9.290 1.00 66.50 94 TYR A O 1
ATOM 738 N N . GLN A 1 95 ? 14.980 -5.130 -8.939 1.00 71.44 95 GLN A N 1
ATOM 739 C CA . GLN A 1 95 ? 14.061 -6.256 -8.941 1.00 7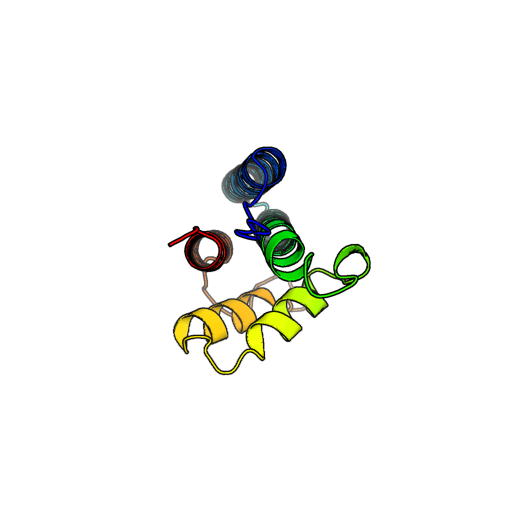1.44 95 GLN A CA 1
ATOM 740 C C . GLN A 1 95 ? 13.565 -6.525 -7.523 1.00 71.44 95 GLN A C 1
ATOM 742 O O . GLN A 1 95 ? 14.297 -6.406 -6.536 1.00 71.44 95 GLN A O 1
ATOM 747 N N . LEU A 1 96 ? 12.287 -6.880 -7.417 1.00 73.50 96 LEU A N 1
ATOM 748 C CA . LEU A 1 96 ? 11.758 -7.406 -6.172 1.00 73.50 96 LEU A CA 1
ATOM 749 C C . LEU A 1 96 ? 12.260 -8.853 -6.051 1.00 73.50 96 LEU A C 1
ATOM 751 O O . LEU A 1 96 ? 12.028 -9.631 -6.974 1.00 73.50 96 LEU A O 1
ATOM 755 N N . PRO A 1 97 ? 12.927 -9.239 -4.951 1.00 75.25 97 PRO A N 1
ATOM 756 C CA . PRO A 1 97 ? 13.444 -10.600 -4.791 1.00 75.25 97 PRO A CA 1
ATOM 757 C C . PRO A 1 97 ? 12.334 -11.642 -4.561 1.00 75.25 97 PRO A C 1
ATOM 759 O O . PRO A 1 97 ? 12.623 -12.806 -4.305 1.00 75.25 97 PRO A O 1
ATOM 762 N N . ILE A 1 98 ? 11.067 -11.224 -4.630 1.00 78.00 98 ILE A N 1
ATOM 763 C CA . ILE A 1 98 ? 9.879 -12.025 -4.358 1.00 78.00 98 ILE A CA 1
ATOM 764 C C . ILE A 1 98 ? 8.910 -11.837 -5.538 1.00 78.00 98 ILE A C 1
ATOM 766 O O . ILE A 1 98 ? 8.649 -10.690 -5.916 1.00 78.00 98 ILE A O 1
ATOM 770 N N . PRO A 1 99 ? 8.359 -12.915 -6.126 1.00 80.44 99 PRO A N 1
ATOM 771 C CA . PRO A 1 99 ? 7.410 -12.832 -7.233 1.00 80.44 99 PRO A CA 1
ATOM 772 C C . PRO A 1 99 ? 5.991 -12.518 -6.725 1.00 80.44 99 PRO A C 1
ATOM 774 O O . PRO A 1 99 ? 5.086 -13.340 -6.844 1.00 80.44 99 PRO A O 1
ATOM 777 N N . VAL A 1 100 ? 5.798 -11.339 -6.128 1.00 87.31 100 VAL A N 1
ATOM 778 C CA . VAL A 1 100 ? 4.506 -10.896 -5.572 1.00 87.31 100 VAL A CA 1
ATOM 779 C C . VAL A 1 100 ? 3.973 -9.661 -6.280 1.00 87.31 100 VAL A C 1
ATOM 781 O O . VAL A 1 100 ? 4.724 -8.770 -6.691 1.00 87.31 100 VAL A O 1
ATOM 784 N N . ASP A 1 101 ? 2.648 -9.585 -6.385 1.00 91.38 101 ASP A N 1
ATOM 785 C CA . ASP A 1 101 ? 1.970 -8.397 -6.877 1.00 91.38 101 ASP A CA 1
ATOM 786 C C . ASP A 1 101 ? 1.666 -7.425 -5.730 1.00 91.38 101 ASP A C 1
ATOM 788 O O . ASP A 1 101 ? 0.605 -7.468 -5.108 1.00 91.38 101 ASP A O 1
ATOM 792 N N . LEU A 1 102 ? 2.582 -6.483 -5.503 1.00 93.19 102 LEU A N 1
ATOM 793 C CA . LEU A 1 102 ? 2.424 -5.476 -4.453 1.00 93.19 102 LEU A CA 1
ATOM 794 C C . LEU A 1 102 ? 1.221 -4.538 -4.651 1.00 93.19 102 LEU A C 1
ATOM 796 O O . LEU A 1 102 ? 0.788 -3.937 -3.673 1.00 93.19 102 LEU A O 1
ATOM 800 N N . LEU A 1 103 ? 0.671 -4.383 -5.864 1.00 95.75 103 LEU A N 1
ATOM 801 C CA . LEU A 1 103 ? -0.566 -3.609 -6.055 1.00 95.75 103 LEU A CA 1
ATOM 802 C C . LEU A 1 103 ? -1.780 -4.387 -5.543 1.00 95.75 103 LEU A C 1
ATOM 804 O O . LEU A 1 103 ? -2.629 -3.813 -4.863 1.00 95.75 103 LEU A O 1
ATOM 808 N N . ALA A 1 104 ? -1.835 -5.687 -5.838 1.00 96.06 104 ALA A N 1
ATOM 809 C CA . ALA A 1 104 ? -2.897 -6.560 -5.353 1.00 96.06 104 ALA A CA 1
ATOM 810 C C . ALA A 1 104 ? -2.835 -6.711 -3.825 1.00 96.06 104 ALA A C 1
ATOM 812 O O . ALA A 1 104 ? -3.839 -6.527 -3.143 1.00 96.06 104 ALA A O 1
ATOM 813 N N . GLU A 1 105 ? -1.646 -6.953 -3.272 1.00 96.81 105 GLU A N 1
ATOM 814 C CA . GLU A 1 105 ? -1.457 -7.053 -1.822 1.00 96.81 105 GLU A CA 1
ATOM 815 C C . GLU A 1 105 ? -1.756 -5.730 -1.101 1.00 96.81 105 GLU A C 1
ATOM 817 O O . GLU A 1 105 ? -2.423 -5.726 -0.066 1.00 96.81 105 GLU A O 1
ATOM 822 N N . ALA A 1 106 ? -1.345 -4.587 -1.668 1.00 97.19 106 ALA A N 1
ATOM 823 C CA . ALA A 1 106 ? -1.717 -3.277 -1.136 1.00 97.19 106 ALA A CA 1
ATOM 824 C C . ALA A 1 106 ? -3.239 -3.105 -1.071 1.00 97.19 106 ALA A C 1
ATOM 826 O O . ALA A 1 106 ? -3.746 -2.607 -0.069 1.00 97.19 106 ALA A O 1
ATOM 827 N N . LYS A 1 107 ? -3.971 -3.539 -2.104 1.00 96.94 107 LYS A N 1
ATOM 828 C CA . LYS A 1 107 ? -5.436 -3.479 -2.128 1.00 96.94 107 LYS A CA 1
ATOM 829 C C . LYS A 1 107 ? -6.058 -4.320 -1.011 1.00 96.94 107 LYS A C 1
ATOM 831 O O . LYS A 1 107 ? -6.915 -3.798 -0.307 1.00 96.94 107 LYS A O 1
ATOM 836 N N . ILE A 1 108 ? -5.590 -5.553 -0.805 1.00 96.81 108 ILE A N 1
ATOM 837 C CA . ILE A 1 108 ? -6.057 -6.437 0.281 1.00 96.81 108 ILE A CA 1
ATOM 838 C C . ILE A 1 108 ? -5.841 -5.778 1.649 1.00 96.81 108 ILE A C 1
ATOM 840 O O . ILE A 1 108 ? -6.756 -5.714 2.470 1.00 96.81 108 ILE A O 1
ATOM 844 N N . LEU A 1 109 ? -4.639 -5.245 1.887 1.00 96.19 109 LEU A N 1
ATOM 845 C CA . LEU A 1 109 ? -4.314 -4.573 3.143 1.00 96.19 109 LEU A CA 1
ATOM 846 C C . LEU A 1 109 ? -5.191 -3.336 3.369 1.00 96.19 109 LEU A C 1
ATOM 848 O O . LEU A 1 109 ? -5.716 -3.147 4.463 1.00 96.19 109 LEU A O 1
ATOM 852 N N . ILE A 1 110 ? -5.369 -2.509 2.336 1.00 95.81 110 ILE A N 1
ATOM 853 C CA . ILE A 1 110 ? -6.232 -1.326 2.391 1.00 95.81 110 ILE A CA 1
ATOM 854 C C . ILE A 1 110 ? -7.665 -1.736 2.719 1.00 95.81 110 ILE A C 1
ATOM 856 O O . ILE A 1 110 ? -8.231 -1.177 3.650 1.00 95.81 110 ILE A O 1
ATOM 860 N N . ASP A 1 111 ? -8.234 -2.715 2.014 1.00 93.75 111 ASP A N 1
ATOM 861 C CA . ASP A 1 111 ? -9.609 -3.169 2.243 1.00 93.75 111 ASP A CA 1
ATOM 862 C C . ASP A 1 111 ? -9.813 -3.623 3.695 1.00 93.75 111 ASP A C 1
ATOM 864 O O . ASP A 1 111 ? -10.763 -3.182 4.341 1.00 93.75 111 ASP A O 1
ATOM 868 N N . SER A 1 112 ? -8.869 -4.391 4.248 1.00 92.88 112 SER A N 1
ATOM 869 C CA . SER A 1 112 ? -8.886 -4.788 5.661 1.00 92.88 112 SER A CA 1
ATOM 870 C C . SER A 1 112 ? -8.828 -3.585 6.614 1.00 92.88 112 SER A C 1
ATOM 872 O O . SER A 1 112 ? -9.586 -3.505 7.584 1.00 92.88 112 SER A O 1
ATOM 874 N N . ILE A 1 113 ? -7.969 -2.596 6.340 1.00 91.00 113 ILE A N 1
ATOM 875 C CA . ILE A 1 113 ? -7.897 -1.360 7.136 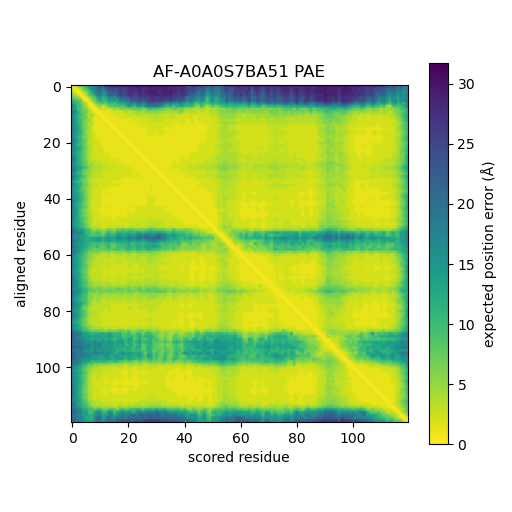1.00 91.00 113 ILE A CA 1
ATOM 876 C C . ILE A 1 113 ? -9.230 -0.598 7.076 1.00 91.00 113 ILE A C 1
ATOM 878 O O . ILE A 1 113 ? -9.692 -0.092 8.101 1.00 91.00 113 ILE A O 1
ATOM 882 N N . LEU A 1 114 ? -9.855 -0.516 5.896 1.00 86.44 114 LEU A N 1
ATOM 883 C CA . LEU A 1 114 ? -11.143 0.153 5.705 1.00 86.44 114 LEU A CA 1
ATOM 884 C C . LEU A 1 114 ? -12.271 -0.573 6.445 1.00 86.44 114 LEU A C 1
ATOM 886 O O . LEU A 1 114 ? -13.120 0.080 7.044 1.00 86.44 114 LEU A O 1
ATOM 890 N N . GLU A 1 115 ? -12.287 -1.905 6.419 1.00 85.12 115 GLU A N 1
ATOM 891 C CA . GLU A 1 115 ? -13.282 -2.725 7.115 1.00 85.12 115 GLU A CA 1
ATOM 892 C C . GLU A 1 115 ? -13.198 -2.575 8.631 1.00 85.12 115 GLU A C 1
ATOM 894 O O . GLU A 1 115 ? -14.224 -2.353 9.271 1.00 85.12 115 GLU A O 1
ATOM 899 N N . ASN A 1 116 ? -11.985 -2.568 9.187 1.00 74.12 116 ASN A N 1
ATOM 900 C CA . ASN A 1 116 ? -11.756 -2.319 10.612 1.00 74.12 116 ASN A CA 1
ATOM 901 C C . ASN A 1 116 ? -12.122 -0.885 11.057 1.00 74.12 116 ASN A C 1
ATOM 903 O O . ASN A 1 116 ? -12.213 -0.624 12.254 1.00 74.12 116 ASN A O 1
ATOM 907 N N . ASN A 1 117 ? -12.337 0.047 10.119 1.00 62.94 117 ASN A N 1
ATOM 908 C CA . ASN A 1 117 ? -12.795 1.417 10.394 1.00 62.94 117 ASN A CA 1
ATOM 909 C C . ASN A 1 117 ? -14.301 1.629 10.159 1.00 62.94 117 ASN A C 1
ATOM 911 O O . ASN A 1 117 ? -14.791 2.746 10.335 1.00 62.94 117 ASN A O 1
ATOM 915 N N . LYS A 1 118 ? -15.064 0.604 9.755 1.00 48.62 118 LYS A N 1
ATOM 916 C CA . LYS A 1 118 ? -16.519 0.748 9.604 1.00 48.62 118 LYS A CA 1
ATOM 917 C C . LYS A 1 118 ? -17.180 0.824 10.990 1.00 48.62 118 LYS A C 1
ATOM 919 O O . LYS A 1 118 ? -16.849 0.008 11.851 1.00 48.62 118 LYS A O 1
ATOM 924 N N . PRO A 1 119 ? -18.117 1.761 11.234 1.00 40.56 119 PRO A N 1
ATOM 925 C CA . PRO A 1 119 ? -18.918 1.720 12.452 1.00 40.56 119 PRO A CA 1
ATOM 926 C C . PRO A 1 119 ? -19.780 0.449 12.446 1.00 40.56 119 PRO A C 1
ATOM 928 O O . PRO A 1 119 ? -20.411 0.142 11.432 1.00 40.56 119 PRO A O 1
ATOM 931 N N . SER A 1 120 ? -19.760 -0.287 13.564 1.00 41.41 120 SER A N 1
ATOM 932 C CA . SER A 1 120 ? -20.750 -1.329 13.877 1.00 41.41 120 SER A CA 1
ATOM 933 C C . SER A 1 120 ? -22.164 -0.762 13.926 1.00 41.41 120 SER A C 1
ATOM 935 O O . SER A 1 120 ? -22.316 0.388 14.402 1.00 41.41 120 SER A O 1
#

Sequence (120 aa):
MLYNGTMISLENQEQITRELAMGHQARSMGLEARARVCARRAVGIALRAYFAPRSDSASLSVVDLIQTYQEQPELSPELRTICAHLLTRVNPDYQLPIPVDLLAEAKILIDSILENNKPS

Organism: NCBI:txid360412

Nearest PDB structures (foldseek):
  4ebk-assembly1_B  TM=6.088E-01  e=7.956E-01  Pseudomonas aeruginosa
  7aer-assembly1_B  TM=5.481E-01  e=1.333E+00  Shewanella oneidensis MR-1
  6m6u-assembly1_I  TM=5.738E-01  e=3.744E+00  Shewanella oneidensis MR-1
  7bxo-assembly1_D  TM=3.477E-01  e=3.744E+00  Shewanella oneidensis MR-1